Protein AF-A0A6G9HVV4-F1 (afdb_monomer_lite)

Radius of gyration: 19.68 Å; chains: 1; bounding box: 30×47×54 Å

Structure (mmCIF, N/CA/C/O backbone):
data_AF-A0A6G9HVV4-F1
#
_entry.id   AF-A0A6G9HVV4-F1
#
loop_
_atom_site.group_PDB
_atom_site.id
_atom_site.type_symbol
_atom_site.label_atom_id
_atom_site.label_alt_id
_atom_site.label_comp_id
_atom_site.labe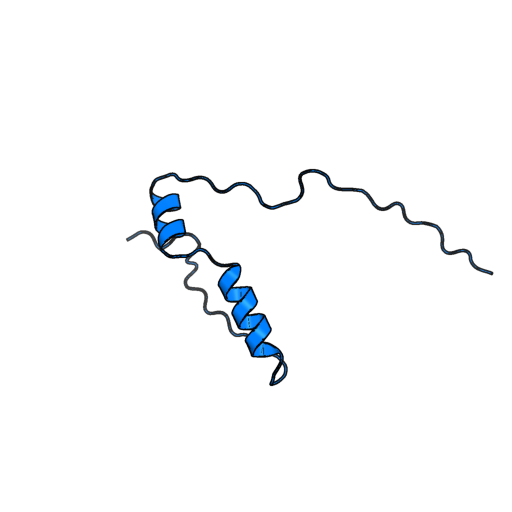l_asym_id
_atom_site.label_entity_id
_atom_site.label_seq_id
_atom_site.pdbx_PDB_ins_code
_atom_site.Cartn_x
_atom_site.Cartn_y
_atom_site.Cartn_z
_atom_site.occupancy
_atom_site.B_iso_or_equiv
_atom_site.auth_seq_id
_atom_site.auth_comp_id
_atom_site.auth_asym_id
_atom_site.auth_atom_id
_atom_site.pdbx_PDB_model_num
ATOM 1 N N . MET A 1 1 ? 7.755 -18.892 -12.977 1.00 45.38 1 MET A N 1
ATOM 2 C CA . MET A 1 1 ? 7.286 -17.529 -13.301 1.00 45.38 1 MET A CA 1
ATOM 3 C C . MET A 1 1 ? 7.746 -16.596 -12.193 1.00 45.38 1 MET A C 1
ATOM 5 O O . MET A 1 1 ? 7.579 -16.984 -11.038 1.00 45.38 1 MET A O 1
ATOM 9 N N . PRO A 1 2 ? 8.349 -15.436 -12.501 1.00 55.34 2 PRO A N 1
ATOM 10 C CA . PRO A 1 2 ? 8.553 -14.400 -11.493 1.00 55.34 2 PRO A CA 1
ATOM 11 C C . PRO A 1 2 ? 7.182 -14.009 -10.915 1.00 55.34 2 PRO A C 1
ATOM 13 O O . PRO A 1 2 ? 6.200 -13.967 -11.658 1.00 55.34 2 PRO A O 1
ATOM 16 N N . GLY A 1 3 ? 7.090 -13.818 -9.597 1.00 56.50 3 GLY A N 1
ATOM 17 C CA . GLY A 1 3 ? 5.849 -13.391 -8.939 1.00 56.50 3 GLY A CA 1
ATOM 18 C C . GLY A 1 3 ? 5.394 -12.009 -9.418 1.00 56.50 3 GLY A C 1
ATOM 19 O O . GLY A 1 3 ? 6.174 -11.268 -10.021 1.00 56.50 3 GLY A O 1
ATOM 20 N N . ARG A 1 4 ? 4.128 -11.657 -9.162 1.00 65.19 4 ARG A N 1
ATOM 21 C CA . ARG A 1 4 ? 3.607 -10.308 -9.440 1.00 65.19 4 ARG A CA 1
ATOM 22 C C . ARG A 1 4 ? 4.441 -9.244 -8.704 1.00 65.19 4 ARG A C 1
ATOM 24 O O . ARG A 1 4 ? 5.080 -9.521 -7.691 1.00 65.19 4 ARG A O 1
ATOM 31 N N . PHE A 1 5 ? 4.460 -8.015 -9.213 1.00 63.44 5 PHE A N 1
ATOM 32 C CA . PHE A 1 5 ? 5.155 -6.912 -8.545 1.00 63.44 5 PHE A CA 1
ATOM 33 C C . PHE A 1 5 ? 4.646 -6.725 -7.116 1.00 63.44 5 PHE A C 1
ATOM 35 O O . PHE A 1 5 ? 3.437 -6.685 -6.902 1.00 63.44 5 PHE A O 1
ATOM 42 N N . GLY A 1 6 ? 5.553 -6.652 -6.140 1.00 61.34 6 GLY A N 1
ATOM 43 C CA . GLY A 1 6 ? 5.178 -6.526 -4.729 1.00 61.34 6 GLY A CA 1
ATOM 44 C C . GLY A 1 6 ? 4.434 -7.739 -4.149 1.00 61.34 6 GLY A C 1
ATOM 45 O O . GLY A 1 6 ? 4.078 -7.719 -2.971 1.00 61.34 6 GLY A O 1
ATOM 46 N N . ASP A 1 7 ? 4.235 -8.810 -4.927 1.00 63.94 7 ASP A N 1
ATOM 47 C CA . ASP A 1 7 ? 3.578 -10.036 -4.486 1.00 63.94 7 ASP A CA 1
ATOM 48 C C . ASP A 1 7 ? 4.518 -10.832 -3.586 1.00 63.94 7 ASP A C 1
ATOM 50 O O . ASP A 1 7 ? 5.268 -11.718 -4.000 1.00 63.94 7 ASP A O 1
ATOM 54 N N . ARG A 1 8 ? 4.463 -10.491 -2.300 1.00 64.62 8 ARG A N 1
ATOM 55 C CA . ARG A 1 8 ? 5.085 -11.260 -1.222 1.00 64.62 8 ARG A CA 1
ATOM 56 C C . ARG A 1 8 ? 4.274 -12.508 -0.858 1.00 64.62 8 ARG A C 1
ATOM 58 O O . ARG A 1 8 ? 4.581 -13.132 0.154 1.00 64.62 8 ARG A O 1
ATOM 65 N N . ARG A 1 9 ? 3.223 -12.849 -1.622 1.00 66.50 9 ARG A N 1
ATOM 66 C CA . ARG A 1 9 ? 2.177 -13.814 -1.239 1.00 66.50 9 ARG A CA 1
ATOM 67 C C . ARG A 1 9 ? 1.611 -13.493 0.144 1.00 66.50 9 ARG A C 1
ATOM 69 O O . ARG A 1 9 ? 1.396 -14.375 0.973 1.00 66.50 9 ARG A O 1
ATOM 76 N N . CYS A 1 10 ? 1.448 -12.200 0.418 1.00 68.56 10 CYS A N 1
ATOM 77 C CA . CYS A 1 10 ? 1.077 -11.722 1.738 1.00 68.56 10 CYS A CA 1
ATOM 78 C C . CYS A 1 10 ? -0.443 -11.763 1.885 1.00 68.56 10 CYS A C 1
ATOM 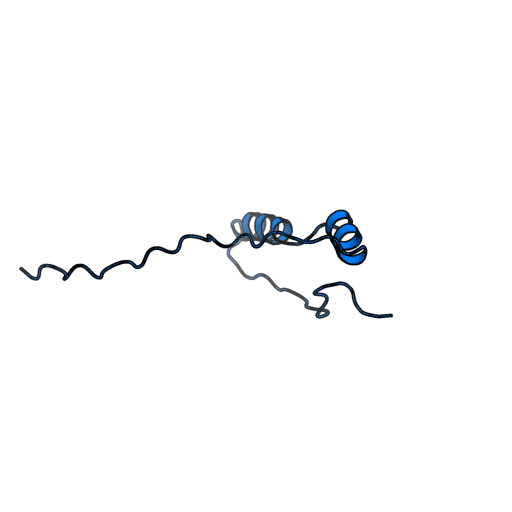80 O O . CYS A 1 10 ? -1.172 -11.176 1.086 1.00 68.56 10 CYS A O 1
ATOM 82 N N . ARG A 1 11 ? -0.920 -12.457 2.916 1.00 81.31 11 ARG A N 1
ATOM 83 C CA . ARG A 1 11 ? -2.311 -12.380 3.353 1.00 81.31 11 ARG A CA 1
ATOM 84 C C . ARG A 1 11 ? -2.403 -11.304 4.426 1.00 81.31 11 ARG A C 1
ATOM 86 O O . ARG A 1 11 ? -1.738 -11.417 5.452 1.00 81.31 11 ARG A O 1
ATOM 93 N N . LEU A 1 12 ? -3.232 -10.293 4.193 1.00 85.50 12 LEU A N 1
ATOM 94 C CA . LEU A 1 12 ? -3.541 -9.272 5.189 1.00 85.50 12 LEU A CA 1
ATOM 95 C C . LEU A 1 12 ? -4.828 -9.658 5.922 1.00 85.50 12 LEU A C 1
ATOM 97 O O . LEU A 1 12 ? -5.849 -9.927 5.289 1.00 85.50 12 LEU A O 1
ATOM 101 N N . THR A 1 13 ? -4.765 -9.689 7.250 1.00 90.31 13 THR A N 1
ATOM 102 C CA . THR A 1 13 ? -5.937 -9.811 8.122 1.00 90.31 13 THR A CA 1
ATOM 103 C C . THR A 1 13 ? -6.155 -8.457 8.780 1.00 90.31 13 THR A C 1
ATOM 105 O O . THR A 1 13 ? -5.253 -7.957 9.448 1.00 90.31 13 THR A O 1
ATOM 108 N N . VAL A 1 14 ? -7.332 -7.867 8.579 1.00 89.31 14 VAL A N 1
ATOM 109 C CA . VAL A 1 14 ? -7.726 -6.597 9.201 1.00 89.31 14 VAL A CA 1
ATOM 110 C C . VAL A 1 14 ? -8.593 -6.909 10.419 1.00 89.31 14 VAL A C 1
ATOM 112 O O . VAL A 1 14 ? -9.475 -7.761 10.339 1.00 89.31 14 VAL A O 1
ATOM 115 N N . ILE A 1 15 ? -8.312 -6.253 11.544 1.00 93.00 15 ILE A N 1
ATOM 116 C CA . ILE A 1 15 ? -9.036 -6.405 12.812 1.00 93.00 15 ILE A CA 1
ATOM 117 C C . ILE A 1 15 ? -9.451 -5.002 13.256 1.00 93.00 15 ILE A C 1
ATOM 119 O O . ILE A 1 15 ? -8.605 -4.112 13.299 1.00 93.00 15 ILE A O 1
ATOM 123 N N . GLY A 1 16 ? -10.730 -4.807 13.569 1.00 90.00 16 GLY A N 1
ATOM 124 C CA . GLY A 1 16 ? -11.289 -3.507 13.937 1.00 90.00 16 GLY A CA 1
ATOM 125 C C . GLY A 1 16 ? -12.726 -3.620 14.439 1.00 90.00 16 GLY A C 1
ATOM 126 O O . GLY A 1 16 ? -13.279 -4.720 14.501 1.00 90.00 16 GLY A O 1
ATOM 127 N N . GLU A 1 17 ? -13.309 -2.484 14.814 1.00 92.25 17 GLU A N 1
ATOM 128 C CA . GLU A 1 17 ? -14.693 -2.402 15.279 1.00 92.25 17 GLU A CA 1
ATOM 129 C C . GLU A 1 17 ? -15.695 -2.623 14.135 1.00 92.25 17 GLU A C 1
ATOM 131 O O . GLU A 1 17 ? -15.485 -2.217 12.986 1.00 92.25 17 GLU A O 1
ATOM 136 N N . SER A 1 18 ? -16.803 -3.289 14.463 1.00 83.12 18 SER A N 1
ATOM 137 C CA . SER A 1 18 ? -17.910 -3.534 13.541 1.00 83.12 18 SER A CA 1
ATOM 138 C C . SER A 1 18 ? -18.519 -2.200 13.095 1.00 83.12 18 SER A C 1
ATOM 140 O O . SER A 1 18 ? -19.107 -1.495 13.907 1.00 83.12 18 SER A O 1
ATOM 142 N N . GLY A 1 19 ? -18.397 -1.871 11.808 1.00 83.00 19 GLY A N 1
ATOM 143 C CA . GLY A 1 19 ? -18.898 -0.622 11.219 1.00 83.00 19 GLY A CA 1
ATOM 144 C C . GLY A 1 19 ? -17.805 0.355 10.776 1.00 83.00 19 GLY A C 1
ATOM 145 O O . GLY A 1 19 ? -18.037 1.109 9.842 1.00 83.00 19 GLY A O 1
ATOM 146 N N . GLU A 1 20 ? -16.604 0.294 11.357 1.00 87.44 20 GLU A N 1
ATOM 147 C CA . GLU A 1 20 ? -15.449 1.099 10.908 1.00 87.44 20 GLU A CA 1
ATOM 148 C C . GLU A 1 20 ? -14.509 0.308 9.987 1.00 87.44 20 GLU A C 1
ATOM 150 O O . GLU A 1 20 ? -13.745 0.869 9.196 1.00 87.44 20 GLU A O 1
ATOM 155 N N . ILE A 1 21 ? -14.563 -1.025 10.078 1.00 93.62 21 ILE A N 1
ATOM 156 C CA . ILE A 1 21 ? -13.672 -1.903 9.319 1.00 93.62 21 ILE A CA 1
ATOM 157 C C . ILE A 1 21 ? -13.908 -1.822 7.806 1.00 93.62 21 ILE A C 1
ATOM 159 O O . ILE A 1 21 ? -12.955 -1.953 7.039 1.00 93.62 21 ILE A O 1
ATOM 163 N N . ASP A 1 22 ? -15.144 -1.581 7.369 1.00 91.50 22 ASP A N 1
ATOM 164 C CA . ASP A 1 22 ? -15.500 -1.581 5.948 1.00 91.50 22 ASP A CA 1
ATOM 165 C C . ASP A 1 22 ? -14.893 -0.380 5.217 1.00 91.50 22 ASP A C 1
ATOM 167 O O . ASP A 1 22 ? -14.251 -0.555 4.178 1.00 91.50 22 ASP A O 1
ATOM 171 N N . ASP A 1 23 ? -15.005 0.816 5.798 1.00 92.44 23 ASP A N 1
ATOM 172 C CA . ASP A 1 23 ? -14.417 2.039 5.248 1.00 92.44 23 ASP A CA 1
ATOM 173 C C . ASP A 1 23 ? -12.889 1.949 5.209 1.00 92.44 23 ASP A C 1
ATOM 175 O O . ASP A 1 23 ? -12.259 2.302 4.207 1.00 92.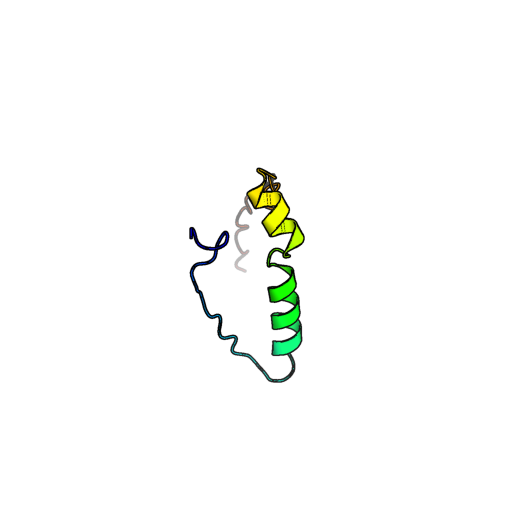44 23 ASP A O 1
ATOM 179 N N . PHE A 1 24 ? -12.281 1.392 6.261 1.00 93.00 24 PHE A N 1
ATOM 180 C CA . PHE A 1 24 ? -10.843 1.147 6.282 1.00 93.00 24 PHE A CA 1
ATOM 181 C C . PHE A 1 24 ? -10.418 0.157 5.191 1.00 93.00 24 PHE A C 1
ATOM 183 O O . PHE A 1 24 ? -9.443 0.395 4.477 1.00 93.00 24 PHE A O 1
ATOM 190 N N . VAL A 1 25 ? -11.141 -0.956 5.032 1.00 92.62 25 VAL A N 1
ATOM 191 C CA . VAL A 1 25 ? -10.847 -1.958 3.997 1.00 92.62 25 VAL A CA 1
ATOM 192 C C . VAL A 1 25 ? -11.027 -1.363 2.601 1.00 92.62 25 VAL A C 1
ATOM 194 O O . VAL A 1 25 ? -10.235 -1.672 1.706 1.00 92.62 25 VAL A O 1
ATOM 197 N N . LEU A 1 26 ? -12.025 -0.501 2.400 1.00 92.62 26 LEU A N 1
ATOM 198 C CA . LEU A 1 26 ? -12.232 0.199 1.138 1.00 92.62 26 LEU A CA 1
ATOM 199 C C . LEU A 1 26 ? -11.061 1.139 0.826 1.00 92.62 26 LEU A C 1
ATOM 201 O O . LEU A 1 26 ? -10.493 1.052 -0.264 1.00 92.62 26 LEU A O 1
ATOM 205 N N . ALA A 1 27 ? -10.651 1.970 1.787 1.00 93.00 27 ALA A N 1
ATOM 206 C CA . ALA A 1 27 ? -9.509 2.868 1.636 1.00 93.00 27 ALA A CA 1
ATOM 207 C C . ALA A 1 27 ? -8.203 2.093 1.383 1.00 93.00 27 ALA A C 1
ATOM 209 O O . ALA A 1 27 ? -7.454 2.417 0.463 1.00 93.00 27 ALA A O 1
ATOM 210 N N . LEU A 1 28 ? -7.961 1.005 2.125 1.00 91.62 28 LEU A N 1
ATOM 211 C CA . LEU A 1 28 ? -6.792 0.144 1.933 1.00 91.62 28 LEU A CA 1
ATOM 212 C C . LEU A 1 28 ? -6.726 -0.421 0.511 1.00 91.62 28 LEU A C 1
ATOM 214 O O . LEU A 1 28 ? -5.650 -0.457 -0.082 1.00 91.62 28 LEU A O 1
ATOM 218 N N . ARG A 1 29 ? -7.860 -0.854 -0.055 1.00 89.06 29 ARG A N 1
ATOM 219 C CA . ARG A 1 29 ? -7.910 -1.362 -1.436 1.00 89.06 29 ARG A CA 1
ATOM 220 C C . ARG A 1 29 ? -7.539 -0.291 -2.457 1.00 89.06 29 ARG A C 1
ATOM 222 O O . ARG A 1 29 ? -6.896 -0.628 -3.443 1.00 89.06 29 ARG A O 1
ATOM 229 N N . GLN A 1 30 ? -7.907 0.966 -2.217 1.00 90.31 30 GLN A N 1
ATOM 230 C CA . GLN A 1 30 ? -7.578 2.089 -3.102 1.00 90.31 30 GLN A CA 1
ATOM 231 C C . GLN A 1 30 ? -6.092 2.471 -3.060 1.00 90.31 30 GLN A C 1
ATOM 233 O O . GLN A 1 30 ? -5.593 3.073 -4.003 1.00 90.31 30 GLN A O 1
ATOM 238 N N . CYS A 1 31 ? -5.368 2.106 -1.998 1.00 87.31 31 CYS A N 1
ATOM 239 C CA . CYS A 1 31 ? -3.917 2.290 -1.925 1.00 87.31 31 CYS A CA 1
ATOM 240 C C . CYS A 1 31 ? -3.124 1.259 -2.749 1.00 87.31 31 CYS A C 1
ATOM 242 O O . CYS A 1 31 ? -1.912 1.412 -2.909 1.00 87.31 31 CYS A O 1
ATOM 244 N N . LEU A 1 32 ? -3.764 0.181 -3.210 1.00 86.56 32 LEU A N 1
ATOM 245 C CA . LEU A 1 32 ? -3.117 -0.874 -3.987 1.00 86.56 32 LEU A CA 1
ATOM 246 C C . LEU A 1 32 ? -3.237 -0.589 -5.486 1.00 86.56 32 LEU A C 1
ATOM 248 O O . LEU A 1 32 ? -4.229 -0.029 -5.942 1.00 86.56 32 LEU A O 1
ATOM 252 N N . LEU A 1 33 ? -2.244 -1.038 -6.256 1.00 87.06 33 LEU A N 1
ATOM 253 C CA . LEU A 1 33 ? -2.281 -0.927 -7.712 1.00 87.06 33 LEU A CA 1
ATOM 254 C C . LEU A 1 33 ? -3.404 -1.784 -8.308 1.00 87.06 33 LEU A C 1
ATOM 256 O O . LEU A 1 33 ? -3.614 -2.938 -7.920 1.00 87.06 33 LEU A O 1
ATOM 260 N N . THR A 1 34 ? -4.063 -1.233 -9.316 1.00 89.75 34 THR A N 1
ATOM 261 C CA . THR A 1 34 ? -4.990 -1.936 -10.202 1.00 89.75 34 THR A CA 1
ATOM 262 C C . THR A 1 34 ? -4.250 -2.855 -11.184 1.00 89.75 34 THR A C 1
ATOM 264 O O . THR A 1 34 ? -3.045 -2.748 -11.409 1.00 89.75 34 THR A O 1
ATOM 267 N N . GLU A 1 35 ? -4.979 -3.759 -11.842 1.00 88.44 35 GLU A N 1
ATOM 268 C CA . GLU A 1 35 ? -4.424 -4.653 -12.874 1.00 88.44 35 GLU A CA 1
ATOM 269 C C . GLU A 1 35 ? -3.851 -3.909 -14.092 1.00 88.44 35 GLU A C 1
ATOM 271 O O . GLU A 1 35 ? -2.937 -4.384 -14.769 1.00 88.44 35 GLU A O 1
ATOM 276 N N . GLU A 1 36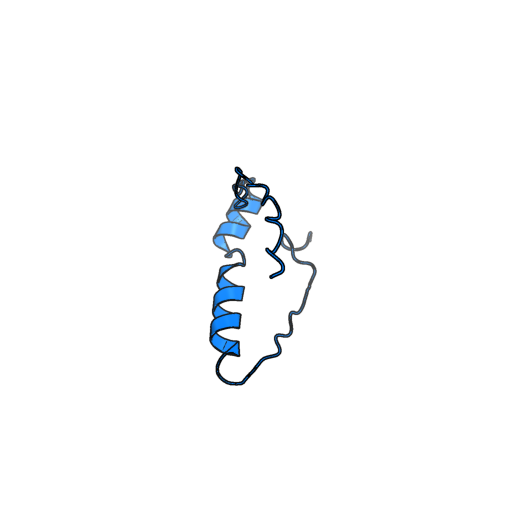 ? -4.397 -2.738 -14.400 1.00 92.94 36 GLU A N 1
ATOM 277 C CA . GLU A 1 36 ? -3.912 -1.871 -15.472 1.00 92.94 36 GLU A CA 1
ATOM 278 C C . GLU A 1 36 ? -2.585 -1.219 -15.091 1.00 92.94 36 GLU A C 1
ATOM 280 O O . GLU A 1 36 ? -1.629 -1.296 -15.861 1.00 92.94 36 GLU A O 1
ATOM 285 N N . GLU A 1 37 ? -2.486 -0.685 -13.874 1.00 91.00 37 GLU A N 1
ATOM 286 C CA . GLU A 1 37 ? -1.251 -0.106 -13.338 1.00 91.00 37 GLU A CA 1
ATOM 287 C C . GLU A 1 37 ? -0.138 -1.148 -13.175 1.00 91.00 37 GLU A C 1
ATOM 289 O O . GLU A 1 37 ? 1.028 -0.859 -13.448 1.00 91.00 37 GLU A O 1
ATOM 294 N N . ILE A 1 38 ? -0.483 -2.386 -12.801 1.00 88.06 38 ILE A N 1
ATOM 295 C CA . ILE A 1 38 ? 0.472 -3.501 -12.761 1.00 88.06 38 ILE A CA 1
ATOM 296 C C . ILE A 1 38 ? 1.022 -3.788 -14.163 1.00 88.06 38 ILE A C 1
ATOM 298 O O . ILE A 1 38 ? 2.236 -3.922 -14.324 1.00 88.06 38 ILE A O 1
ATOM 302 N N . ARG A 1 39 ? 0.160 -3.872 -15.187 1.00 90.25 39 ARG A N 1
ATOM 303 C CA . ARG A 1 39 ? 0.595 -4.099 -16.578 1.00 90.25 39 ARG A CA 1
ATOM 304 C C . ARG A 1 39 ? 1.454 -2.950 -17.098 1.00 90.25 39 ARG A C 1
ATOM 306 O O . ARG A 1 39 ? 2.482 -3.206 -17.718 1.00 90.25 39 ARG A O 1
ATOM 313 N N . TRP A 1 40 ? 1.060 -1.711 -16.814 1.00 91.69 40 TRP A N 1
ATOM 314 C CA . TRP A 1 40 ? 1.829 -0.512 -17.146 1.00 91.69 40 TRP A CA 1
ATOM 315 C C . TRP A 1 40 ? 3.240 -0.566 -16.555 1.00 91.69 40 TRP A C 1
ATOM 317 O O . TRP A 1 40 ? 4.231 -0.421 -17.271 1.00 91.69 40 TRP A O 1
ATOM 327 N N . TRP A 1 41 ? 3.344 -0.862 -15.260 1.00 88.62 41 TRP A N 1
ATOM 328 C CA . TRP A 1 41 ? 4.627 -1.007 -14.580 1.00 88.62 41 TRP A CA 1
ATOM 329 C C . TRP A 1 41 ? 5.483 -2.136 -15.170 1.00 88.62 41 TRP A C 1
ATOM 331 O O . TRP A 1 41 ? 6.670 -1.944 -15.425 1.00 88.62 41 TRP A O 1
ATOM 341 N N . GLN A 1 42 ? 4.886 -3.298 -15.466 1.00 86.38 42 GLN A N 1
ATOM 342 C CA . GLN A 1 42 ? 5.590 -4.429 -16.088 1.00 86.38 42 GLN A CA 1
ATOM 343 C C . GLN A 1 42 ? 6.171 -4.094 -17.471 1.00 86.38 42 GLN A C 1
ATOM 345 O O . GLN A 1 42 ? 7.133 -4.730 -17.897 1.00 86.38 42 GLN A O 1
ATOM 350 N N . GLN A 1 43 ? 5.611 -3.099 -18.163 1.00 92.75 43 GLN A N 1
ATOM 351 C CA . GLN A 1 43 ? 6.093 -2.599 -19.454 1.00 92.75 43 GLN A CA 1
ATOM 352 C C . GLN A 1 43 ? 7.167 -1.503 -19.317 1.00 92.75 43 GLN A C 1
ATOM 354 O O . GLN A 1 43 ? 7.598 -0.942 -20.322 1.00 92.75 43 GLN A O 1
ATOM 359 N N . GLY A 1 44 ? 7.627 -1.209 -18.096 1.00 92.00 44 GLY A N 1
ATOM 360 C CA . GLY A 1 44 ? 8.623 -0.172 -17.813 1.00 92.00 44 GLY A CA 1
ATOM 361 C C . GLY A 1 44 ? 8.026 1.181 -17.423 1.00 92.00 44 GLY A C 1
ATOM 362 O O . GLY A 1 44 ? 8.757 2.168 -17.351 1.00 92.00 44 GLY A O 1
ATOM 363 N N . GLY A 1 45 ? 6.718 1.243 -17.165 1.00 91.88 45 GLY A N 1
ATOM 364 C CA . GLY A 1 45 ? 6.059 2.426 -16.626 1.00 91.88 45 GLY A CA 1
ATOM 365 C C . GLY A 1 45 ? 6.628 2.847 -15.266 1.00 91.88 45 GLY A C 1
ATOM 366 O O . GLY A 1 45 ? 6.950 2.009 -14.423 1.00 91.88 45 GLY A O 1
ATOM 367 N N . ILE A 1 46 ? 6.739 4.158 -15.040 1.00 90.69 46 ILE A N 1
ATOM 368 C CA . ILE A 1 46 ? 7.299 4.743 -13.814 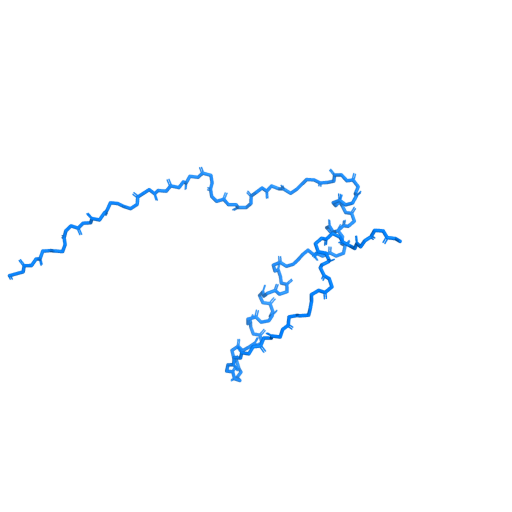1.00 90.69 46 ILE A CA 1
ATOM 369 C C . ILE A 1 46 ? 6.174 5.409 -13.018 1.00 90.69 46 ILE A C 1
ATOM 371 O O . ILE A 1 46 ? 5.356 6.129 -13.589 1.00 90.69 46 ILE A O 1
ATOM 375 N N . PHE A 1 47 ? 6.154 5.194 -11.702 1.00 87.25 47 PHE A N 1
ATOM 376 C CA . PHE A 1 47 ? 5.307 5.951 -10.781 1.00 87.25 47 PHE A CA 1
ATOM 377 C C . PHE A 1 47 ? 6.098 7.111 -10.189 1.00 87.25 47 PHE A C 1
ATOM 379 O O . PHE A 1 47 ? 7.255 6.949 -9.796 1.00 87.25 47 PHE A O 1
ATOM 386 N N . HIS A 1 48 ? 5.464 8.276 -10.109 1.00 86.62 48 HIS A N 1
ATOM 387 C CA . HIS A 1 48 ? 6.019 9.392 -9.360 1.00 86.62 48 HIS A CA 1
ATOM 388 C C . HIS A 1 48 ? 5.944 9.088 -7.870 1.00 86.62 48 HIS A C 1
ATOM 390 O O . HIS A 1 48 ? 4.934 8.578 -7.389 1.00 86.62 48 HIS A O 1
ATOM 396 N N . ASP A 1 49 ? 7.015 9.418 -7.156 1.00 83.06 49 ASP A N 1
ATOM 397 C CA . ASP A 1 49 ? 7.031 9.336 -5.705 1.00 83.06 49 ASP A CA 1
ATOM 398 C C . ASP A 1 49 ? 5.939 10.268 -5.133 1.00 83.06 49 ASP A C 1
ATOM 400 O O . ASP A 1 49 ? 6.012 11.481 -5.358 1.00 83.06 49 ASP A O 1
ATOM 404 N N . PRO A 1 50 ? 4.906 9.733 -4.447 1.00 80.62 50 PRO A N 1
ATOM 405 C CA . PRO A 1 50 ? 3.822 10.544 -3.904 1.00 80.62 50 PRO A CA 1
ATOM 406 C C . PRO A 1 50 ? 4.241 11.310 -2.643 1.00 80.62 50 PRO A C 1
ATOM 408 O O . PRO A 1 50 ? 3.462 12.120 -2.134 1.00 80.62 50 PRO A O 1
ATOM 411 N N . TRP A 1 51 ? 5.438 11.052 -2.103 1.00 80.75 51 TRP A N 1
ATOM 412 C CA . TRP A 1 51 ? 5.900 11.716 -0.896 1.00 80.75 51 TRP A CA 1
ATOM 413 C C . TRP A 1 51 ? 6.128 13.220 -1.129 1.00 80.75 51 TRP A C 1
ATOM 415 O O . TRP A 1 51 ? 6.646 13.633 -2.171 1.00 80.75 51 TRP A O 1
ATOM 425 N N . PRO A 1 52 ? 5.775 14.078 -0.151 1.00 84.38 52 PRO A N 1
ATOM 426 C CA . PRO A 1 52 ? 6.012 15.509 -0.258 1.00 84.38 52 PRO A CA 1
ATOM 427 C C . PRO A 1 52 ? 7.501 15.801 -0.455 1.00 84.38 52 PRO A C 1
ATOM 429 O O . PRO A 1 52 ? 8.335 15.467 0.383 1.00 84.38 52 PRO A O 1
ATOM 432 N N . THR A 1 53 ? 7.840 16.509 -1.531 1.00 84.94 53 THR A N 1
ATOM 433 C CA . THR A 1 53 ? 9.229 16.918 -1.818 1.00 84.94 53 THR A CA 1
ATOM 434 C C . THR A 1 53 ? 9.714 18.056 -0.919 1.00 84.94 53 THR A C 1
ATOM 436 O O . THR A 1 53 ? 10.908 18.346 -0.853 1.00 84.94 53 THR A O 1
ATOM 439 N N . LYS A 1 54 ? 8.790 18.711 -0.208 1.00 82.69 54 LYS A N 1
ATOM 440 C CA . LYS A 1 54 ? 9.066 19.779 0.752 1.00 82.69 54 LYS A CA 1
ATOM 441 C C . LYS A 1 54 ? 8.673 19.303 2.143 1.00 82.69 54 LYS A C 1
ATOM 443 O O . LYS A 1 54 ? 7.494 19.265 2.483 1.00 82.69 54 LYS A O 1
ATOM 448 N N . VAL A 1 55 ? 9.673 18.962 2.945 1.00 82.50 55 VAL A N 1
ATOM 449 C CA . VAL A 1 55 ? 9.493 18.570 4.345 1.00 82.50 55 VAL A CA 1
ATOM 450 C C . VAL A 1 55 ? 9.796 19.778 5.228 1.00 82.50 55 VAL A C 1
ATOM 452 O O . VAL A 1 55 ? 10.883 20.350 5.144 1.00 82.50 55 VAL A O 1
ATOM 455 N N . ALA A 1 56 ? 8.849 20.182 6.073 1.00 79.88 56 ALA A N 1
ATOM 456 C CA . ALA A 1 56 ? 9.084 21.206 7.087 1.00 79.88 56 ALA A CA 1
ATOM 457 C C . ALA A 1 56 ? 9.599 20.552 8.378 1.00 79.88 56 ALA A C 1
ATOM 459 O O . ALA A 1 56 ? 9.037 19.563 8.848 1.00 79.88 56 ALA A O 1
ATOM 460 N N . ARG A 1 57 ? 10.655 21.110 8.979 1.00 78.06 57 ARG A N 1
ATOM 461 C CA . ARG A 1 57 ? 11.038 20.767 10.354 1.00 78.06 57 ARG A CA 1
ATOM 462 C C . ARG A 1 57 ? 10.198 21.599 11.308 1.00 78.06 57 ARG A C 1
ATOM 464 O O . ARG A 1 57 ? 10.279 22.824 11.286 1.00 78.06 57 ARG A O 1
ATOM 471 N N . LEU A 1 58 ? 9.421 20.932 12.152 1.00 81.25 58 LEU A N 1
ATOM 472 C CA . LEU A 1 58 ? 8.748 21.594 13.260 1.00 81.25 58 LEU A CA 1
ATOM 473 C C . LEU A 1 58 ? 9.801 21.948 14.315 1.00 81.25 58 LEU A C 1
ATOM 475 O O . LEU A 1 58 ? 10.510 21.072 14.811 1.00 81.25 58 LEU A O 1
ATOM 479 N N . ALA A 1 59 ? 9.928 23.235 14.632 1.00 77.38 59 ALA A N 1
ATOM 480 C CA . ALA A 1 59 ? 10.665 23.664 15.810 1.00 77.38 59 ALA A CA 1
ATOM 481 C C . ALA A 1 59 ? 9.793 23.388 17.041 1.00 77.38 59 ALA A C 1
ATOM 483 O O . ALA A 1 59 ? 8.624 23.775 17.071 1.00 77.38 59 ALA A O 1
ATOM 484 N N . PHE A 1 60 ? 10.346 22.716 18.051 1.00 72.06 60 PHE A N 1
ATOM 485 C CA . PHE A 1 60 ? 9.690 22.602 19.351 1.00 72.06 60 PHE A CA 1
ATOM 486 C C . PHE A 1 60 ? 9.583 24.004 19.960 1.00 72.06 60 PHE A C 1
ATOM 488 O O . PHE A 1 60 ? 10.602 24.624 20.266 1.00 72.06 60 PHE A O 1
ATOM 495 N N . ALA A 1 61 ? 8.363 24.512 20.129 1.00 70.31 61 ALA A N 1
ATOM 496 C CA . ALA A 1 61 ? 8.135 25.667 20.986 1.00 70.31 61 ALA A CA 1
ATOM 497 C C . ALA A 1 61 ? 8.252 25.203 22.449 1.00 70.31 61 ALA A C 1
ATOM 499 O O . ALA A 1 61 ? 7.653 24.178 22.794 1.00 70.31 61 ALA A O 1
ATOM 500 N N . PRO A 1 62 ? 9.012 25.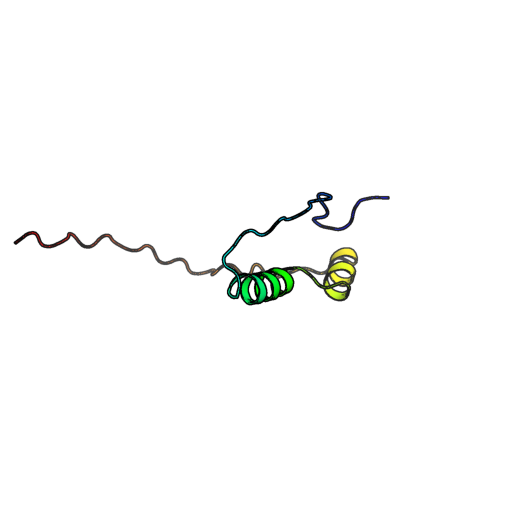895 23.317 1.00 63.50 62 PRO A N 1
ATOM 501 C CA . PRO A 1 62 ? 8.998 25.582 24.736 1.00 63.50 62 PRO A CA 1
ATOM 502 C C . PRO A 1 62 ? 7.581 25.813 25.268 1.00 63.50 62 PRO A C 1
ATOM 504 O O . PRO A 1 62 ? 6.980 26.864 25.041 1.00 63.50 62 PRO A O 1
ATOM 507 N N . VAL A 1 63 ? 7.037 24.806 25.949 1.00 67.25 63 VAL A N 1
ATOM 508 C CA . VAL A 1 63 ? 5.788 24.944 26.699 1.00 67.25 63 VAL A CA 1
ATOM 509 C C . VAL A 1 63 ? 6.055 25.982 27.784 1.00 67.25 63 VAL A C 1
ATOM 511 O O . VAL A 1 63 ? 6.923 25.771 28.629 1.00 67.25 63 VAL A O 1
ATOM 514 N N . PHE A 1 64 ? 5.360 27.117 27.737 1.00 64.19 64 PHE A N 1
ATOM 515 C CA . PHE A 1 64 ? 5.397 28.094 28.819 1.00 64.19 64 PHE A CA 1
ATOM 516 C C . PHE A 1 64 ? 4.848 27.420 30.082 1.00 64.19 64 PHE A C 1
ATOM 518 O O . PHE A 1 64 ? 3.648 27.186 30.202 1.00 64.19 64 PHE A O 1
ATOM 525 N N . THR A 1 65 ? 5.734 27.052 31.003 1.00 54.97 65 THR A N 1
ATOM 526 C CA . THR A 1 65 ? 5.365 26.707 32.376 1.00 54.97 65 THR A CA 1
ATOM 527 C C . THR A 1 65 ? 5.018 27.997 33.110 1.00 54.97 65 THR A C 1
ATOM 529 O O . THR A 1 65 ? 5.862 28.892 33.187 1.00 54.97 65 THR A O 1
ATOM 532 N N . HIS A 1 66 ? 3.771 28.087 33.578 1.00 57.16 66 HIS A N 1
ATOM 533 C CA . HIS A 1 66 ? 3.306 29.100 34.528 1.00 57.16 66 HIS A CA 1
ATOM 534 C C . HIS A 1 66 ? 3.989 28.951 35.888 1.00 57.16 66 HIS A C 1
ATOM 536 O O . HIS A 1 66 ? 4.252 27.792 36.284 1.00 57.16 66 HIS A O 1
#

Foldseek 3Di:
DPDQVVPPVDDDDDDDDDPVRVVVVVVVVVVDDDPVRSVCVVVVHDDDDPDDPDDDDDDDDPDDDD

Sequence (66 aa):
MPGRFGDRRCRLTVIGESGEIDDFVLALRQCLLTEEEIRWWQQGGIFHDPWPTKVARLAFAPVFTH

Organism: Klebsiella pneumoniae (NCBI:txid573)

Secondary structure (DSSP, 8-state):
-PPPTT---PPP-----TTTHHHHHHHHHHTSPPHHHHHHHHTT------S-S-PPPPP-PPP---

pLDDT: mean 81.21, std 12.21, range [45.38, 93.62]